Protein AF-A0A949Q6V4-F1 (afdb_monomer)

Solvent-accessible surface area (backbone atoms only — not comparable to full-atom values): 4381 Å² total; per-residue (Å²): 116,77,66,58,58,57,58,59,61,64,63,68,68,79,73,72,74,82,73,68,86,75,74,80,50,70,68,56,51,52,51,49,55,52,50,42,59,79,63,48,47,49,77,54,20,32,56,43,88,93,41,70,63,54,12,57,27,77,45,84,51,99,92,46,76,47,64,32,71,110

Organism: NCBI:txid2815733

pLDDT: mean 81.22, std 15.94, range [52.47, 97.94]

Foldseek 3Di:
DVVVVVVVVVVVPPPPPPPDPDDDDPVNVVVVVVCCVVVVVQVQQPPDPVDGNVWQDWDQDPVGIDTGDD

InterPro domains:
  IPR036909 Cytochrome c-like domain superfamily [SSF46626] (6-57)
  IPR051459 Cytochrome c-type Dehydrogenase [PTHR35008] (3-68)

Structure (mmCIF, N/CA/C/O backbone):
data_AF-A0A949Q6V4-F1
#
_entry.id   AF-A0A949Q6V4-F1
#
loop_
_atom_site.group_PDB
_atom_site.id
_atom_site.type_symbol
_atom_site.label_atom_id
_atom_site.label_alt_id
_atom_site.label_comp_id
_atom_site.label_asym_id
_atom_site.label_entity_id
_atom_site.label_seq_id
_atom_site.pdbx_PDB_ins_code
_atom_site.Cartn_x
_atom_site.Cartn_y
_atom_site.Cartn_z
_atom_site.occupancy
_atom_site.B_iso_or_equiv
_atom_site.auth_seq_id
_atom_site.auth_comp_id
_atom_site.auth_asym_id
_atom_site.auth_atom_id
_atom_site.pdbx_PDB_model_num
ATOM 1 N N . MET A 1 1 ? -3.670 47.451 36.379 1.00 53.97 1 MET A N 1
ATOM 2 C CA . MET A 1 1 ? -4.406 47.217 35.111 1.00 53.97 1 MET A CA 1
ATOM 3 C C . MET A 1 1 ? -3.638 46.337 34.114 1.00 53.97 1 MET A C 1
ATOM 5 O O . MET A 1 1 ? -4.202 45.363 33.650 1.00 53.97 1 MET A O 1
ATOM 9 N N . LYS A 1 2 ? -2.340 46.573 33.854 1.00 52.50 2 LYS A N 1
ATOM 10 C CA . LYS A 1 2 ? -1.516 45.747 32.932 1.00 52.50 2 LYS A CA 1
ATOM 11 C C . LYS A 1 2 ? -1.258 44.291 33.381 1.00 52.50 2 LYS A C 1
ATOM 13 O O . LYS A 1 2 ? -1.061 43.426 32.542 1.00 52.50 2 LYS A O 1
ATOM 18 N N . LYS A 1 3 ? -1.301 44.006 34.692 1.00 52.47 3 LYS A N 1
ATOM 19 C CA . LYS A 1 3 ? -1.126 42.643 35.239 1.00 52.47 3 LYS A CA 1
ATOM 20 C C . LYS A 1 3 ? -2.376 41.756 35.105 1.00 52.47 3 LYS A C 1
ATOM 22 O O . LYS A 1 3 ? -2.238 40.545 35.017 1.00 52.47 3 LYS A O 1
ATOM 27 N N . LEU A 1 4 ? -3.575 42.352 35.017 1.00 56.66 4 LEU A N 1
ATOM 28 C CA . LEU A 1 4 ? -4.817 41.608 34.754 1.00 56.66 4 LEU A CA 1
ATOM 29 C C . LEU A 1 4 ? -4.883 41.121 33.297 1.00 56.66 4 LEU A C 1
ATOM 31 O O . LEU A 1 4 ? -5.302 39.998 33.052 1.00 56.66 4 LEU A O 1
ATOM 35 N N . ALA A 1 5 ? -4.395 41.926 32.346 1.00 56.16 5 ALA A N 1
ATOM 36 C CA . ALA A 1 5 ? -4.300 41.538 30.936 1.00 56.16 5 ALA A CA 1
ATOM 37 C C . ALA A 1 5 ? -3.335 40.356 30.713 1.00 56.16 5 ALA A C 1
ATOM 39 O O . ALA A 1 5 ? -3.600 39.489 29.888 1.00 56.16 5 ALA A O 1
ATOM 40 N N . PHE A 1 6 ? -2.255 40.280 31.498 1.00 53.97 6 PHE A N 1
ATOM 41 C CA . PHE A 1 6 ? -1.319 39.150 31.462 1.00 53.97 6 PHE A CA 1
ATOM 42 C C . PHE A 1 6 ? -1.921 37.862 32.043 1.00 53.97 6 PHE A C 1
ATOM 44 O O . PHE A 1 6 ? -1.619 36.771 31.569 1.00 53.97 6 PHE A O 1
ATOM 51 N N . SER A 1 7 ? -2.806 37.990 33.036 1.00 56.00 7 SER A N 1
ATOM 52 C CA . SER A 1 7 ? -3.471 36.845 33.666 1.00 56.00 7 SER A CA 1
ATOM 53 C C . SER A 1 7 ? -4.596 36.257 32.806 1.00 56.00 7 SER A C 1
ATOM 55 O O . SER A 1 7 ? -4.888 35.073 32.926 1.00 56.00 7 SER A O 1
ATOM 57 N N . LEU A 1 8 ? -5.208 37.059 31.927 1.00 55.56 8 LEU A N 1
ATOM 58 C CA . LEU A 1 8 ? -6.242 36.602 30.990 1.00 55.56 8 LEU A CA 1
ATOM 59 C C . LEU A 1 8 ? -5.657 35.881 29.766 1.00 55.56 8 LEU A C 1
ATOM 61 O O . LEU A 1 8 ? -6.284 34.963 29.248 1.00 55.56 8 LEU A O 1
ATOM 65 N N . LEU A 1 9 ? -4.440 36.235 29.337 1.00 56.59 9 LEU A N 1
ATOM 66 C CA . LEU A 1 9 ? -3.785 35.583 28.197 1.00 56.59 9 LEU A CA 1
ATOM 67 C C . LEU A 1 9 ? -3.299 34.161 28.541 1.00 56.59 9 LEU A C 1
ATOM 69 O O . LEU A 1 9 ? -3.361 33.267 27.700 1.00 56.59 9 LEU A O 1
ATOM 73 N N . ALA A 1 10 ? -2.896 33.923 29.793 1.00 55.69 10 ALA A N 1
ATOM 74 C CA . ALA A 1 10 ? -2.443 32.613 30.271 1.00 55.69 10 ALA A CA 1
ATOM 75 C C . ALA A 1 10 ? -3.569 31.565 30.397 1.00 55.69 10 ALA A C 1
ATOM 77 O O . ALA A 1 10 ? -3.293 30.368 30.392 1.00 55.69 10 ALA A O 1
ATOM 78 N N . LEU A 1 11 ? -4.837 31.991 30.469 1.00 56.91 11 LEU A N 1
ATOM 79 C CA . LEU A 1 11 ? -5.986 31.084 30.588 1.00 56.91 11 LEU A CA 1
ATOM 80 C C . LEU A 1 11 ? -6.384 30.437 29.245 1.00 56.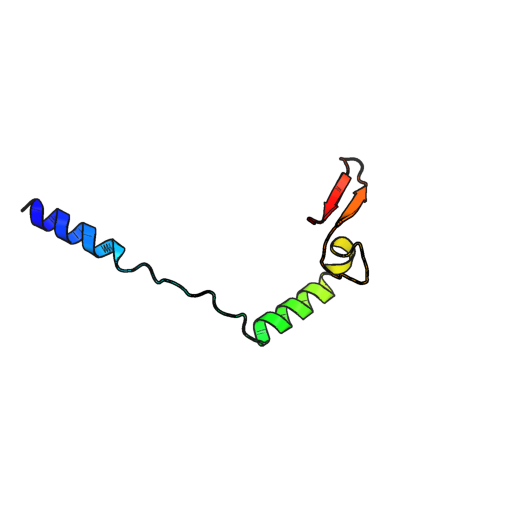91 11 LEU A C 1
ATOM 82 O O . LEU A 1 11 ? -7.167 29.493 29.222 1.00 56.91 11 LEU A O 1
ATOM 86 N N . SER A 1 12 ? -5.823 30.909 28.127 1.00 58.12 12 SER A N 1
ATOM 87 C CA . SER A 1 12 ? -6.122 30.399 26.781 1.00 58.12 12 SER A CA 1
ATOM 88 C C . SER A 1 12 ? -5.425 29.074 26.431 1.00 58.12 12 SER A C 1
ATOM 90 O O . SER A 1 12 ? -5.854 28.389 25.507 1.00 58.12 12 SER A O 1
ATOM 92 N N . CYS A 1 13 ? -4.399 28.663 27.188 1.00 57.34 13 CYS A N 1
ATOM 93 C CA . CYS A 1 13 ? -3.630 27.442 26.907 1.00 57.34 13 CYS A CA 1
ATOM 94 C C . CYS A 1 13 ? -4.123 26.186 27.649 1.00 57.34 13 CYS A C 1
ATOM 96 O O . CYS A 1 13 ? -3.594 25.103 27.413 1.00 57.34 13 CYS A O 1
ATOM 98 N N . LEU A 1 14 ? -5.131 26.284 28.526 1.00 61.00 14 LEU A N 1
ATOM 99 C CA . LEU A 1 14 ? -5.649 25.126 29.278 1.00 61.00 14 LEU A CA 1
ATOM 100 C C . LEU A 1 14 ? -6.595 24.220 28.462 1.00 61.00 14 LEU A C 1
ATOM 102 O O . LEU A 1 14 ? -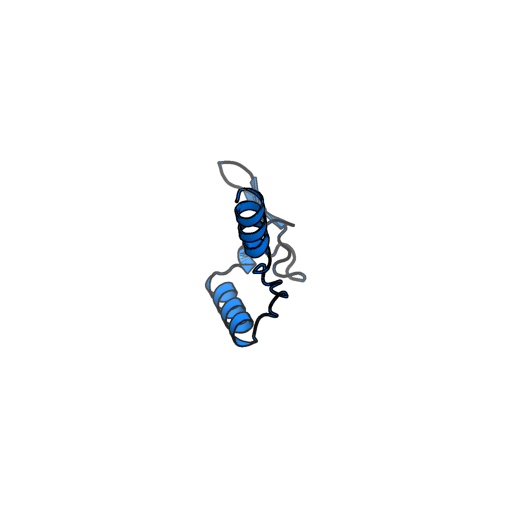7.052 23.201 28.969 1.00 61.00 14 LEU A O 1
ATOM 106 N N . GLY A 1 15 ? -6.888 24.576 27.208 1.00 61.16 15 GLY A N 1
ATOM 107 C CA . GLY A 1 15 ? -7.792 23.837 26.320 1.00 61.16 15 GLY A CA 1
ATOM 108 C C . GLY A 1 15 ? -7.120 22.827 25.386 1.00 61.16 15 GLY A C 1
ATOM 109 O O . GLY A 1 15 ? -7.783 22.337 24.476 1.00 61.16 15 GLY A O 1
ATOM 110 N N . ALA A 1 16 ? -5.829 22.521 25.552 1.00 63.59 16 ALA A N 1
ATOM 111 C CA . ALA A 1 16 ? -5.187 21.468 24.769 1.00 63.59 16 ALA A CA 1
ATOM 112 C C . ALA A 1 16 ? -5.714 20.103 25.238 1.00 63.59 16 ALA A C 1
ATOM 114 O O . ALA A 1 16 ? -5.176 19.492 26.160 1.00 63.59 16 ALA A O 1
ATOM 115 N N . SER A 1 17 ? -6.802 19.642 24.622 1.00 66.69 17 SER A N 1
ATOM 116 C CA . SER A 1 17 ? -7.256 18.264 24.744 1.00 66.69 17 SER A CA 1
ATOM 117 C C . SER A 1 17 ? -6.097 17.358 24.343 1.00 66.69 17 SER A C 1
ATOM 119 O O . SER A 1 17 ? -5.696 17.314 23.183 1.00 66.69 17 SER A O 1
ATOM 121 N N . THR A 1 18 ? -5.526 16.637 25.302 1.00 65.00 18 THR A N 1
ATOM 122 C CA . THR A 1 18 ? -4.671 15.495 24.998 1.00 65.00 18 THR A CA 1
ATOM 123 C C . THR A 1 18 ? -5.585 14.415 24.432 1.00 65.00 18 THR A C 1
ATOM 125 O O . THR A 1 18 ? -6.087 13.572 25.176 1.00 65.00 18 THR A O 1
ATOM 128 N N . GLN A 1 19 ? -5.891 14.480 23.134 1.00 65.88 19 GLN A N 1
ATOM 129 C CA . GLN A 1 19 ? -6.530 13.368 22.445 1.00 65.88 19 GLN A CA 1
ATOM 130 C C . GLN A 1 19 ? -5.580 12.173 22.534 1.00 65.88 19 GLN A C 1
ATOM 132 O O . GLN A 1 19 ? -4.540 12.130 21.878 1.00 65.88 19 GLN A O 1
ATOM 137 N N . ALA A 1 20 ? -5.937 11.205 23.377 1.00 70.00 20 ALA A N 1
ATOM 138 C CA . ALA A 1 20 ? -5.363 9.875 23.295 1.00 70.00 20 ALA A CA 1
ATOM 139 C C . ALA A 1 20 ? -5.607 9.332 21.875 1.00 70.00 20 ALA A C 1
ATOM 141 O O . ALA A 1 20 ? -6.651 9.639 21.287 1.00 70.00 20 ALA A O 1
ATOM 142 N N . PRO A 1 21 ? -4.676 8.548 21.301 1.00 69.44 21 PRO A N 1
ATOM 143 C CA . PRO A 1 21 ? -4.894 7.947 19.995 1.00 69.44 21 PRO A CA 1
ATOM 144 C C . PRO A 1 21 ? -6.126 7.043 20.081 1.00 69.44 21 PRO A C 1
ATOM 146 O O . PRO A 1 21 ? -6.091 5.987 20.718 1.00 69.44 21 PRO A O 1
ATOM 149 N N . ALA A 1 22 ? -7.226 7.484 19.471 1.00 73.12 22 ALA A N 1
ATOM 150 C CA . ALA A 1 22 ? -8.427 6.678 19.359 1.00 73.12 22 ALA A CA 1
ATOM 151 C C . ALA A 1 22 ? -8.048 5.386 18.633 1.00 73.12 22 ALA A C 1
ATOM 153 O O . ALA A 1 22 ? -7.489 5.425 17.533 1.00 73.12 22 ALA A O 1
ATOM 154 N N . GLN A 1 23 ? -8.294 4.245 19.276 1.00 78.31 23 GLN A N 1
ATOM 155 C CA . GLN A 1 23 ? -8.162 2.969 18.592 1.00 78.31 23 GLN A CA 1
ATOM 156 C C . GLN A 1 23 ? -9.213 2.946 17.481 1.00 78.31 23 GLN A C 1
ATOM 158 O O . GLN A 1 23 ? -10.345 3.372 17.720 1.00 78.31 23 GLN A O 1
ATOM 163 N N . PRO A 1 24 ? -8.855 2.526 16.261 1.00 81.38 24 PRO A N 1
ATOM 164 C CA . PRO A 1 24 ? -9.828 2.471 15.190 1.00 81.38 24 PRO A CA 1
ATOM 165 C C . PRO A 1 24 ? -10.944 1.504 15.590 1.00 81.38 24 PRO A C 1
ATOM 167 O O . PRO A 1 24 ? -10.692 0.340 15.901 1.00 81.38 24 PRO A O 1
ATOM 170 N N . GLU A 1 25 ? -12.175 2.008 15.587 1.00 89.62 25 GLU A N 1
ATOM 171 C CA . GLU A 1 25 ? -13.373 1.195 15.773 1.00 89.62 25 GLU A CA 1
ATOM 172 C C . GLU A 1 25 ? -13.430 0.094 14.707 1.00 89.62 25 GLU A C 1
ATOM 174 O O . GLU A 1 25 ? -12.939 0.272 13.587 1.00 89.62 25 GLU A O 1
ATOM 179 N N . PHE A 1 26 ? -14.066 -1.037 15.023 1.00 89.88 26 PHE A N 1
ATOM 180 C CA . PHE A 1 26 ? -14.164 -2.172 14.096 1.00 89.88 26 PHE A CA 1
ATOM 181 C C . PHE A 1 26 ? -14.697 -1.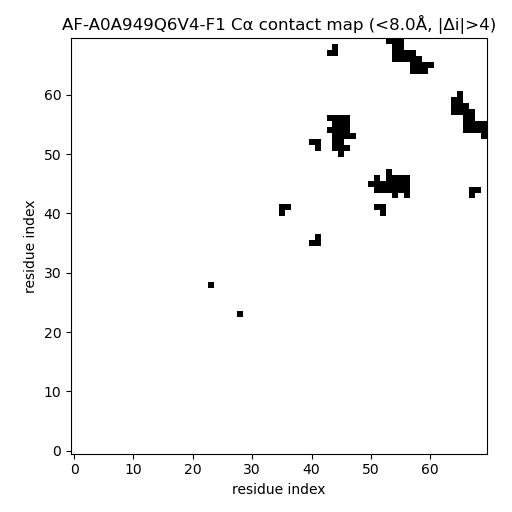754 12.716 1.00 89.88 26 PHE A C 1
ATOM 183 O O . PHE A 1 26 ? -14.152 -2.145 11.686 1.00 89.88 26 PHE A O 1
ATOM 190 N N . GLU A 1 27 ? -15.716 -0.894 12.693 1.00 94.38 27 GLU A N 1
ATOM 191 C CA . GLU A 1 27 ? -16.307 -0.379 11.457 1.00 94.38 27 GLU A CA 1
ATOM 192 C C . GLU A 1 27 ? -15.306 0.432 10.618 1.00 94.38 27 GLU A C 1
ATOM 194 O O . GLU A 1 27 ? -15.275 0.312 9.392 1.00 94.38 27 GLU A O 1
ATOM 199 N N . GLN A 1 28 ? -14.435 1.212 11.263 1.00 94.25 28 GLN A N 1
ATOM 200 C CA . GLN A 1 28 ? -13.382 1.967 10.584 1.00 94.25 28 GLN A CA 1
ATOM 201 C C . GLN A 1 2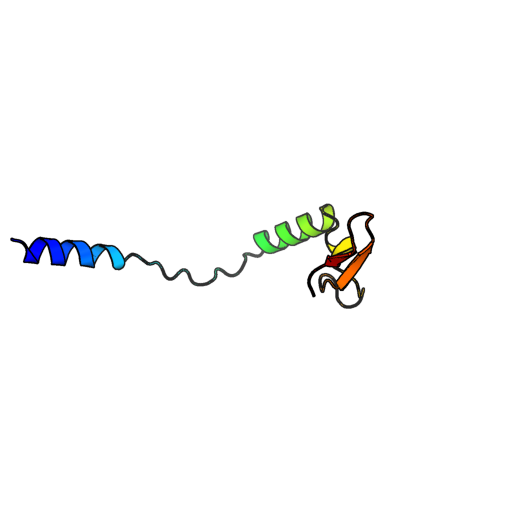8 ? -12.366 1.020 9.932 1.00 94.25 28 GLN A C 1
ATOM 203 O O . GLN A 1 28 ? -11.971 1.237 8.783 1.00 94.25 28 GLN A O 1
ATOM 208 N N . VAL A 1 29 ? -11.960 -0.037 10.645 1.00 94.56 29 VAL A N 1
ATOM 209 C CA . VAL A 1 29 ? -11.031 -1.051 10.121 1.00 94.56 29 VAL A CA 1
ATOM 210 C C . VAL A 1 29 ? -11.654 -1.787 8.940 1.00 94.56 29 VAL A C 1
ATOM 212 O O . VAL A 1 29 ? -11.015 -1.923 7.897 1.00 94.56 29 VAL A O 1
ATOM 215 N N . GLU A 1 30 ? -12.911 -2.209 9.065 1.00 96.50 30 GLU A N 1
ATOM 216 C CA . GLU A 1 30 ? -13.606 -2.956 8.018 1.00 96.50 30 GLU A CA 1
ATOM 217 C C . GLU A 1 30 ? -13.823 -2.109 6.759 1.00 96.50 30 GLU A C 1
ATOM 219 O O . GLU A 1 30 ? -13.560 -2.558 5.639 1.00 96.50 30 GLU A O 1
ATOM 224 N N . LYS A 1 31 ? -14.197 -0.838 6.933 1.00 95.94 31 LYS A N 1
ATOM 225 C CA . LYS A 1 31 ? -14.262 0.124 5.830 1.00 95.94 31 LYS A CA 1
ATOM 226 C C . LYS A 1 31 ? -12.898 0.293 5.159 1.00 95.94 31 LYS A C 1
ATOM 228 O O . LYS A 1 31 ? -12.823 0.290 3.932 1.00 95.94 31 LYS A O 1
ATOM 233 N N . GLY A 1 32 ? -11.824 0.409 5.939 1.00 95.38 32 GLY A N 1
ATOM 234 C CA . GLY A 1 32 ? -10.457 0.488 5.421 1.00 95.38 32 GLY A CA 1
ATOM 235 C C . GLY A 1 32 ? -10.070 -0.747 4.605 1.00 95.38 32 GLY A C 1
ATOM 236 O O . GLY A 1 32 ? -9.577 -0.613 3.485 1.00 95.38 32 GLY A O 1
ATOM 237 N N . ARG A 1 33 ? -10.368 -1.946 5.119 1.00 95.94 33 ARG A N 1
ATOM 238 C CA . ARG A 1 33 ? -10.133 -3.224 4.431 1.00 95.94 33 ARG A CA 1
ATOM 239 C C . ARG A 1 33 ? -10.872 -3.289 3.095 1.00 95.94 33 ARG A C 1
ATOM 241 O O . ARG A 1 33 ? -10.283 -3.685 2.091 1.00 95.94 33 ARG A O 1
ATOM 248 N N . TYR A 1 34 ? -12.140 -2.879 3.072 1.00 97.06 34 TYR A N 1
ATOM 249 C CA . TYR A 1 34 ? -12.937 -2.830 1.847 1.00 97.06 34 TYR A CA 1
ATOM 250 C C . TYR A 1 34 ? -12.341 -1.864 0.815 1.00 97.06 34 TYR A C 1
ATOM 252 O O . TYR A 1 34 ? -12.149 -2.240 -0.341 1.00 97.06 34 TYR A O 1
ATOM 260 N N . LEU A 1 35 ? -11.986 -0.647 1.239 1.00 97.19 35 LEU A N 1
ATOM 261 C CA . LEU A 1 35 ? -11.387 0.360 0.361 1.00 97.19 35 LEU A CA 1
ATOM 262 C C . LEU A 1 35 ? -10.036 -0.094 -0.207 1.00 97.19 35 LEU A C 1
ATOM 264 O O . LEU A 1 35 ? -9.789 0.077 -1.398 1.00 97.19 35 LEU A O 1
ATOM 268 N N . ALA A 1 36 ? -9.189 -0.714 0.617 1.00 95.88 36 ALA A N 1
ATOM 269 C CA . ALA A 1 36 ? -7.896 -1.235 0.182 1.00 95.88 36 ALA A CA 1
ATOM 270 C C . ALA A 1 36 ? -8.033 -2.362 -0.855 1.00 95.88 36 ALA A C 1
ATOM 272 O O . ALA A 1 36 ? -7.204 -2.468 -1.759 1.00 95.88 36 ALA A O 1
ATOM 273 N N . ALA A 1 37 ? -9.086 -3.179 -0.741 1.00 95.50 37 ALA A N 1
ATOM 274 C CA . ALA A 1 37 ? -9.380 -4.234 -1.702 1.00 95.50 37 ALA A CA 1
ATOM 275 C C . ALA A 1 37 ? -9.853 -3.666 -3.050 1.00 95.50 37 ALA A C 1
ATOM 277 O O . ALA A 1 37 ? -9.317 -4.044 -4.087 1.00 95.50 37 ALA A O 1
ATOM 278 N N . ILE A 1 38 ? -10.817 -2.736 -3.055 1.00 97.94 38 ILE A N 1
ATOM 279 C CA . ILE A 1 38 ? -11.328 -2.159 -4.314 1.00 97.94 38 ILE A CA 1
ATOM 280 C C . ILE A 1 38 ? -10.329 -1.206 -4.981 1.00 97.94 38 ILE A C 1
ATOM 282 O O . ILE A 1 38 ? -10.375 -1.023 -6.193 1.00 97.94 38 ILE A O 1
ATOM 286 N N . GLY A 1 39 ? -9.444 -0.587 -4.195 1.00 95.75 39 GLY A N 1
ATOM 287 C CA . GLY A 1 39 ? -8.370 0.272 -4.687 1.00 95.75 39 GLY A CA 1
ATOM 288 C C . GLY A 1 39 ? -7.130 -0.495 -5.145 1.00 95.75 39 GLY A C 1
ATOM 289 O O . GLY A 1 39 ? -6.144 0.147 -5.496 1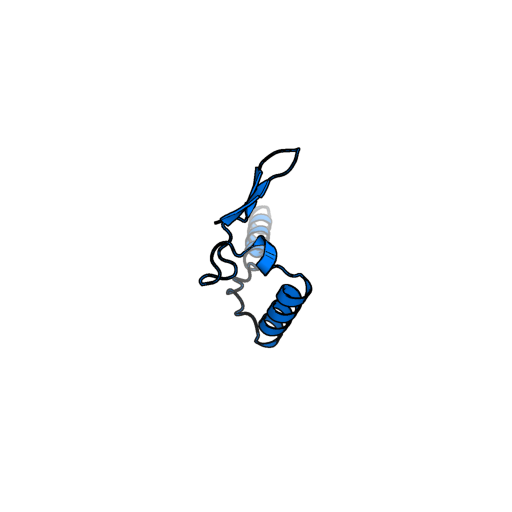.00 95.75 39 GLY A O 1
ATOM 290 N N . ASP A 1 40 ? -7.160 -1.832 -5.081 1.00 93.56 40 ASP A N 1
ATOM 291 C CA . ASP A 1 40 ? -6.057 -2.738 -5.418 1.00 93.56 40 ASP A CA 1
ATOM 292 C C . ASP A 1 40 ? -4.705 -2.294 -4.834 1.00 93.56 40 ASP A C 1
ATOM 294 O O . ASP A 1 40 ? -3.645 -2.351 -5.461 1.00 93.56 40 ASP A O 1
ATOM 298 N N . CYS A 1 41 ? -4.729 -1.795 -3.594 1.00 93.69 41 CYS A N 1
ATOM 299 C CA . CYS A 1 41 ? -3.553 -1.170 -2.994 1.00 93.69 41 CYS A CA 1
ATOM 300 C C . CYS A 1 41 ? -2.397 -2.175 -2.847 1.00 93.69 41 CYS A C 1
ATOM 302 O O . CYS A 1 41 ? -1.224 -1.805 -2.929 1.00 93.69 41 CYS A O 1
ATOM 304 N N . ALA A 1 42 ? -2.724 -3.458 -2.666 1.00 92.50 42 ALA A N 1
ATOM 305 C CA .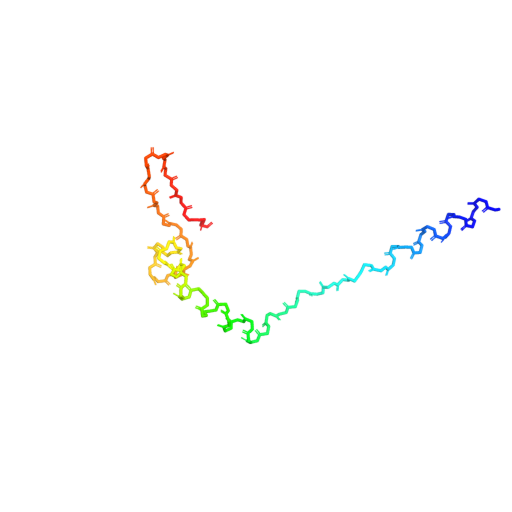 ALA A 1 42 ? -1.750 -4.531 -2.533 1.00 92.50 42 ALA A CA 1
ATOM 306 C C . ALA A 1 42 ? -0.928 -4.760 -3.810 1.00 92.50 42 ALA A C 1
ATOM 308 O O . ALA A 1 42 ? 0.220 -5.182 -3.679 1.00 92.50 42 ALA A O 1
ATOM 309 N N . ALA A 1 43 ? -1.448 -4.443 -5.003 1.00 89.88 43 ALA A N 1
ATOM 310 C CA . ALA A 1 43 ? -0.725 -4.641 -6.262 1.00 89.88 43 ALA A CA 1
ATOM 311 C C . ALA A 1 43 ? 0.581 -3.837 -6.332 1.00 89.88 43 ALA A C 1
ATOM 313 O O . ALA A 1 43 ? 1.587 -4.320 -6.848 1.00 89.88 43 ALA A O 1
ATOM 314 N N . CYS A 1 44 ? 0.586 -2.628 -5.764 1.00 90.88 44 CYS A N 1
ATOM 315 C CA . CYS A 1 44 ? 1.769 -1.765 -5.728 1.00 90.88 44 CYS A CA 1
ATOM 316 C C . CYS A 1 44 ? 2.500 -1.800 -4.376 1.00 90.88 44 CYS A C 1
ATOM 318 O O . CYS A 1 44 ? 3.683 -1.470 -4.305 1.00 90.88 44 CYS A O 1
ATOM 320 N N . HIS A 1 45 ? 1.824 -2.191 -3.294 1.00 92.75 45 HIS A N 1
ATOM 321 C CA . HIS A 1 45 ? 2.407 -2.220 -1.948 1.00 92.75 45 HIS A CA 1
ATOM 322 C C . HIS A 1 45 ? 2.818 -3.623 -1.477 1.00 92.75 45 HIS A C 1
ATOM 324 O O . HIS A 1 45 ? 3.069 -3.805 -0.292 1.00 92.75 45 HIS A O 1
ATOM 330 N N . THR A 1 46 ? 2.929 -4.615 -2.364 1.00 92.19 46 THR A N 1
ATOM 331 C CA . THR A 1 46 ? 3.354 -5.977 -1.992 1.00 92.19 46 THR A CA 1
ATOM 332 C C . THR A 1 46 ? 4.453 -6.484 -2.917 1.00 92.19 46 THR A C 1
ATOM 334 O O . THR A 1 46 ? 4.171 -6.973 -4.007 1.00 92.19 46 THR A O 1
ATOM 337 N N . ALA A 1 47 ? 5.713 -6.396 -2.484 1.00 92.00 47 ALA A N 1
ATOM 338 C CA . ALA A 1 47 ? 6.820 -7.045 -3.192 1.00 92.00 47 ALA A CA 1
ATOM 339 C C . ALA A 1 47 ? 6.955 -8.533 -2.834 1.00 92.00 47 ALA A C 1
ATOM 341 O O . ALA A 1 47 ? 7.249 -9.357 -3.696 1.00 92.00 47 ALA A O 1
ATOM 342 N N . ASP A 1 48 ? 6.727 -8.870 -1.564 1.00 92.31 48 ASP A N 1
ATOM 343 C CA . ASP A 1 48 ? 6.739 -10.237 -1.048 1.00 92.31 48 ASP A CA 1
ATOM 344 C C . ASP A 1 48 ? 5.297 -10.660 -0.718 1.00 92.31 48 ASP A C 1
ATOM 346 O O . ASP A 1 48 ? 4.706 -10.100 0.208 1.00 92.31 48 ASP A O 1
ATOM 350 N N . PRO A 1 49 ? 4.714 -11.649 -1.422 1.00 91.00 49 PRO A N 1
ATOM 351 C CA . PRO A 1 49 ? 3.364 -12.141 -1.139 1.00 91.00 49 PRO A CA 1
ATOM 352 C C . PRO A 1 49 ? 3.163 -12.654 0.295 1.00 91.00 49 PRO A C 1
ATOM 354 O O . PRO A 1 49 ? 2.030 -12.7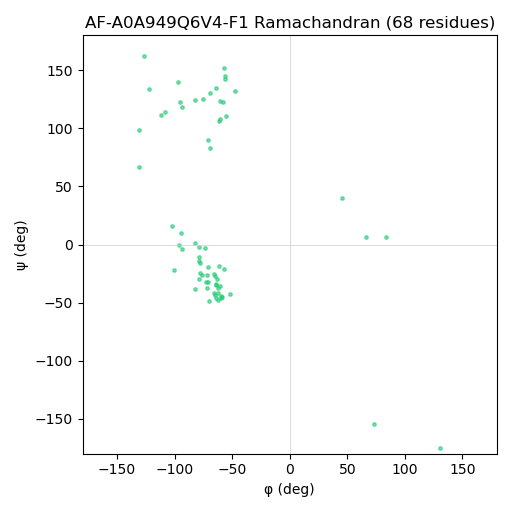19 0.767 1.00 91.00 49 PRO A O 1
ATOM 357 N N . GLN A 1 50 ? 4.240 -13.015 0.999 1.00 94.62 50 GLN A N 1
ATOM 358 C CA . GLN A 1 50 ? 4.198 -13.428 2.407 1.00 94.62 50 GLN A CA 1
ATOM 359 C C . GLN A 1 50 ? 4.095 -12.230 3.366 1.00 94.62 50 GLN A C 1
ATOM 361 O O . GLN A 1 50 ? 3.788 -12.408 4.545 1.00 94.62 50 GLN A O 1
ATOM 366 N N . LYS A 1 51 ? 4.344 -11.011 2.871 1.00 92.19 51 LYS A N 1
ATOM 367 C CA . LYS A 1 51 ? 4.318 -9.742 3.610 1.00 92.19 51 LYS A CA 1
ATOM 368 C C . LYS A 1 51 ? 3.485 -8.701 2.844 1.00 92.19 51 LYS A C 1
ATOM 370 O O . LYS A 1 51 ? 4.031 -7.714 2.342 1.00 92.19 51 LYS A O 1
ATOM 375 N N . PRO A 1 52 ? 2.163 -8.911 2.724 1.00 90.56 52 PRO A N 1
ATOM 376 C CA . PRO A 1 52 ? 1.285 -7.971 2.040 1.00 90.56 52 PRO A CA 1
ATOM 377 C C . PRO A 1 52 ? 1.391 -6.577 2.658 1.00 90.56 52 PRO A C 1
ATOM 379 O O . PRO A 1 52 ? 1.508 -6.437 3.875 1.00 90.56 52 PRO A O 1
ATOM 382 N N . PHE A 1 53 ? 1.340 -5.551 1.809 1.00 92.19 53 PHE A N 1
ATOM 383 C CA . PHE A 1 53 ? 1.453 -4.139 2.199 1.00 92.19 53 PHE A CA 1
ATOM 384 C C . PHE A 1 53 ? 2.813 -3.699 2.773 1.00 92.19 53 PHE A C 1
ATOM 386 O O . PHE A 1 53 ? 2.938 -2.547 3.183 1.00 92.19 53 PHE A O 1
ATOM 393 N N . ALA A 1 54 ? 3.845 -4.553 2.766 1.00 91.75 54 ALA A N 1
ATOM 394 C CA . ALA A 1 54 ? 5.191 -4.186 3.224 1.00 91.75 54 ALA A CA 1
ATOM 395 C C . ALA A 1 54 ? 5.962 -3.262 2.257 1.00 91.75 54 ALA A C 1
ATOM 397 O O . ALA A 1 54 ? 7.086 -2.869 2.553 1.00 91.75 54 ALA A O 1
ATOM 398 N N . GLY A 1 55 ? 5.384 -2.929 1.099 1.00 90.25 55 GLY A N 1
ATOM 399 C CA . GLY A 1 55 ? 6.016 -2.086 0.088 1.00 90.25 55 GLY A CA 1
ATOM 400 C C . GLY A 1 55 ? 7.143 -2.788 -0.670 1.00 90.25 55 GLY A C 1
ATOM 401 O O . GLY A 1 55 ? 7.132 -4.011 -0.829 1.00 90.25 55 GLY A O 1
ATOM 402 N N . GLY A 1 56 ? 8.090 -2.005 -1.193 1.00 89.00 56 GLY A N 1
ATOM 403 C CA . GLY A 1 56 ? 9.285 -2.499 -1.887 1.00 89.00 56 GLY A CA 1
ATOM 404 C C . GLY A 1 56 ? 9.109 -2.853 -3.369 1.00 89.00 56 GLY A C 1
ATOM 405 O O . GLY A 1 56 ? 10.039 -3.377 -3.983 1.00 89.00 56 GLY A O 1
ATOM 406 N N . VAL A 1 57 ? 7.948 -2.582 -3.971 1.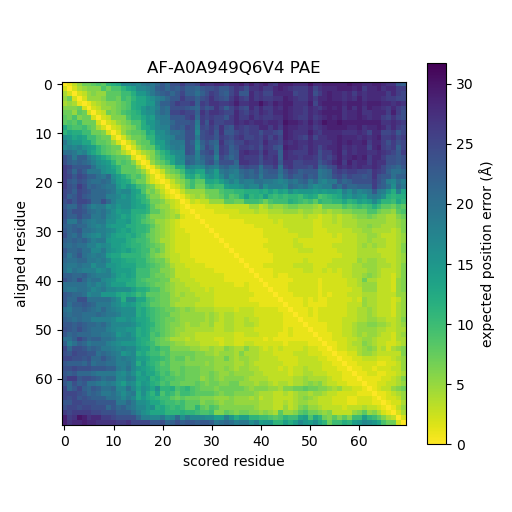00 91.25 57 VAL A N 1
ATOM 407 C CA . VAL A 1 57 ? 7.721 -2.812 -5.407 1.00 91.25 57 VAL A CA 1
ATOM 408 C C . VAL A 1 57 ? 8.428 -1.724 -6.206 1.00 91.25 57 VAL A C 1
ATOM 410 O O . VAL A 1 57 ? 8.189 -0.532 -6.005 1.00 91.25 57 VAL A O 1
ATOM 413 N N . VAL A 1 58 ? 9.278 -2.149 -7.139 1.00 91.38 58 VAL A N 1
ATOM 414 C CA . VAL A 1 58 ? 10.006 -1.269 -8.056 1.00 91.38 58 VAL A CA 1
ATOM 415 C C . VAL A 1 58 ? 9.212 -1.117 -9.351 1.00 91.38 58 VAL A C 1
ATOM 417 O O . VAL A 1 58 ? 9.021 -2.084 -10.090 1.00 91.38 58 VAL A O 1
ATOM 420 N N . ILE A 1 59 ? 8.800 0.108 -9.665 1.00 90.00 59 ILE A N 1
ATOM 421 C CA . ILE A 1 59 ? 8.033 0.451 -10.864 1.00 90.00 59 ILE A CA 1
ATOM 422 C C . ILE A 1 59 ? 8.922 1.294 -11.781 1.00 90.00 59 ILE A C 1
ATOM 424 O O . ILE A 1 59 ? 9.269 2.438 -11.479 1.00 90.00 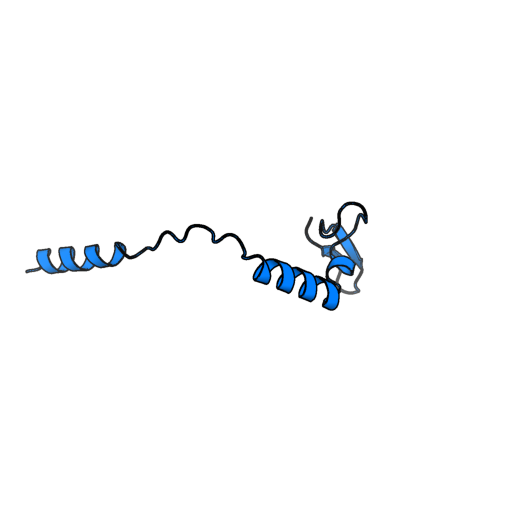59 ILE A O 1
ATOM 428 N N . LYS A 1 60 ? 9.305 0.721 -12.924 1.00 92.88 60 LYS A N 1
ATOM 429 C CA . LYS A 1 60 ? 10.115 1.416 -13.932 1.00 92.88 60 LYS A CA 1
ATOM 430 C C . LYS A 1 60 ? 9.218 2.287 -14.805 1.00 92.88 60 LYS A C 1
ATOM 432 O O . LYS A 1 60 ? 8.294 1.779 -15.435 1.00 92.88 60 LYS A O 1
ATOM 437 N N . THR A 1 61 ? 9.520 3.579 -14.880 1.00 93.31 61 THR A N 1
ATOM 438 C CA . THR A 1 61 ? 8.811 4.535 -15.742 1.00 93.31 61 THR A CA 1
ATOM 439 C C . THR A 1 61 ? 9.801 5.294 -16.635 1.00 93.31 61 THR A C 1
ATOM 441 O O . THR A 1 61 ? 10.992 5.344 -16.317 1.00 93.31 61 THR A O 1
ATOM 444 N N . PRO A 1 62 ? 9.344 5.943 -17.723 1.00 96.69 62 PRO A N 1
ATOM 445 C CA . PRO A 1 62 ? 10.201 6.804 -18.547 1.00 96.69 62 PRO A CA 1
ATOM 446 C C . PRO A 1 62 ? 10.794 8.011 -17.804 1.00 96.69 62 PRO A C 1
ATOM 448 O O . PRO A 1 62 ? 11.769 8.594 -18.267 1.00 96.69 62 PRO A O 1
ATOM 451 N N . PHE A 1 63 ? 10.219 8.385 -16.659 1.00 94.56 63 PHE A N 1
ATOM 452 C CA . PHE A 1 63 ? 10.663 9.516 -15.839 1.00 94.56 63 PHE A CA 1
ATOM 453 C C . PHE A 1 63 ? 11.589 9.092 -14.689 1.00 94.56 63 PHE A C 1
ATOM 455 O O . PHE A 1 63 ? 12.036 9.937 -13.918 1.00 94.56 63 PHE A O 1
ATOM 462 N N . GLY A 1 64 ? 11.870 7.792 -14.558 1.00 93.81 64 GLY A N 1
ATOM 463 C CA . GLY A 1 64 ? 12.685 7.229 -13.486 1.00 93.81 64 GLY A CA 1
ATOM 464 C C . GLY A 1 64 ? 12.029 6.037 -12.794 1.00 93.81 64 GLY A C 1
ATOM 465 O O . GLY A 1 64 ? 10.971 5.541 -13.195 1.00 93.81 64 GLY A O 1
ATOM 466 N N . THR A 1 65 ? 12.688 5.562 -11.743 1.00 93.19 65 THR A N 1
ATOM 467 C CA . THR A 1 65 ? 12.240 4.419 -10.947 1.00 93.19 65 THR A CA 1
ATOM 468 C C . THR A 1 65 ? 11.451 4.901 -9.736 1.00 93.19 65 THR A C 1
ATOM 470 O O . THR A 1 65 ? 11.977 5.660 -8.923 1.00 93.19 65 THR A O 1
ATOM 473 N N . LEU A 1 66 ? 10.209 4.440 -9.607 1.00 88.94 66 LEU A N 1
ATOM 474 C CA . LEU A 1 66 ? 9.387 4.637 -8.416 1.00 88.94 66 LEU A CA 1
ATOM 475 C C . LEU A 1 66 ? 9.491 3.394 -7.534 1.00 88.94 66 LEU A C 1
ATOM 477 O O . LEU A 1 66 ? 9.460 2.278 -8.045 1.00 88.94 66 LEU A O 1
ATOM 481 N N . ASN A 1 67 ? 9.572 3.584 -6.222 1.00 86.75 67 ASN A N 1
ATOM 482 C CA . ASN A 1 67 ? 9.565 2.494 -5.252 1.00 86.75 67 ASN A CA 1
ATOM 483 C C . ASN A 1 67 ? 8.401 2.714 -4.288 1.00 86.75 67 ASN A C 1
ATOM 485 O O . ASN A 1 67 ? 8.234 3.834 -3.795 1.00 86.75 67 ASN A O 1
ATOM 489 N N . SER A 1 68 ? 7.614 1.679 -3.989 1.00 82.81 68 SER A N 1
ATOM 490 C CA . SER A 1 68 ? 6.708 1.761 -2.840 1.00 82.81 68 SER A CA 1
ATOM 491 C C . SER A 1 68 ? 7.535 1.759 -1.550 1.00 82.81 68 SER A C 1
ATOM 493 O O . SER A 1 68 ? 8.456 0.951 -1.420 1.00 82.81 68 SER A O 1
ATOM 495 N N . CYS A 1 69 ? 7.263 2.711 -0.643 1.00 66.25 69 CYS A N 1
ATOM 496 C CA . CYS A 1 69 ? 8.006 2.881 0.614 1.00 66.25 69 CYS A CA 1
ATOM 497 C C . CYS A 1 69 ? 8.178 1.538 1.332 1.00 66.25 69 CYS A C 1
ATOM 499 O O . CYS A 1 69 ? 7.199 0.806 1.460 1.00 66.25 69 CYS A O 1
ATOM 501 N N . ALA A 1 70 ? 9.405 1.248 1.764 1.00 58.94 70 ALA A N 1
ATOM 502 C CA . ALA A 1 70 ? 9.760 0.091 2.583 1.00 58.94 70 ALA A CA 1
ATOM 503 C C . ALA A 1 70 ? 9.849 0.487 4.061 1.00 58.94 70 ALA A C 1
ATOM 505 O O . ALA A 1 70 ? 10.204 1.663 4.320 1.00 58.94 70 ALA A O 1
#

Secondary structure (DSSP, 8-state):
-HHHHHHHHGGGGTT------PPPPHHHHHHHHHHHHHTTHHHHHBSSTTSTT-B--EEEETTEEEE---

Sequence (70 aa):
MKKLAFSLLALSCLGASTQAPAQPEFEQVEKGRYLAAIGDCAACHTADPQKPFAGGVVIKTPFGTLNSCA

Mean predicted aligned error: 11.86 Å

Radius of gyration: 23.6 Å; Cα contacts (8 Å, |Δi|>4): 52; chains: 1; bounding box: 29×61×54 Å